Protein AF-A0A1I7LED8-F1 (afdb_monomer_lite)

Organism: NCBI:txid392015

Structure (mmCIF, N/CA/C/O backbone):
data_AF-A0A1I7LED8-F1
#
_entry.id   AF-A0A1I7LED8-F1
#
loop_
_atom_site.group_PDB
_atom_site.id
_atom_site.type_symbol
_atom_site.label_atom_id
_atom_site.label_alt_id
_atom_site.label_comp_id
_atom_site.label_asym_id
_atom_site.label_entity_id
_atom_site.label_seq_id
_atom_site.pdbx_PDB_ins_code
_atom_site.Cartn_x
_atom_site.Cartn_y
_atom_site.Cartn_z
_atom_site.occupancy
_atom_site.B_iso_or_equiv
_atom_site.auth_seq_id
_atom_site.auth_comp_id
_atom_site.auth_asym_id
_atom_site.auth_atom_id
_atom_site.pdbx_PDB_model_num
ATOM 1 N N . MET A 1 1 ? 12.780 -2.771 10.296 1.00 61.88 1 MET A N 1
ATOM 2 C CA . MET A 1 1 ? 12.398 -2.140 9.013 1.00 61.88 1 MET A CA 1
ATOM 3 C C . MET A 1 1 ? 13.305 -2.730 7.951 1.00 61.88 1 MET A C 1
ATOM 5 O O . MET A 1 1 ? 14.494 -2.832 8.225 1.00 61.88 1 MET A O 1
ATOM 9 N N . LYS A 1 2 ? 12.773 -3.206 6.823 1.00 74.75 2 LYS A N 1
ATOM 10 C CA . LYS A 1 2 ? 13.606 -3.729 5.730 1.00 74.75 2 LYS A CA 1
ATOM 11 C C . LYS A 1 2 ? 13.807 -2.609 4.713 1.00 74.75 2 LYS A C 1
ATOM 13 O O . LYS A 1 2 ? 12.824 -2.011 4.282 1.00 74.75 2 LYS A O 1
ATOM 18 N N . GLN A 1 3 ? 15.063 -2.295 4.425 1.00 81.44 3 GLN A N 1
ATOM 19 C CA . GLN A 1 3 ? 15.455 -1.356 3.380 1.00 81.44 3 GLN A CA 1
ATOM 20 C C . GLN A 1 3 ? 15.832 -2.173 2.153 1.00 81.44 3 GLN A C 1
ATOM 22 O O . GLN A 1 3 ? 16.533 -3.175 2.286 1.00 81.44 3 GLN A O 1
ATOM 27 N N . HIS A 1 4 ? 15.338 -1.758 0.995 1.00 85.00 4 HIS A N 1
ATOM 28 C CA . HIS A 1 4 ? 15.664 -2.373 -0.280 1.00 85.00 4 HIS A CA 1
ATOM 29 C C . HIS A 1 4 ? 16.236 -1.309 -1.203 1.00 85.00 4 HIS A C 1
ATOM 31 O O . HIS A 1 4 ? 15.644 -0.239 -1.353 1.00 85.00 4 HIS A O 1
ATOM 37 N N . GLU A 1 5 ? 17.382 -1.592 -1.801 1.00 90.69 5 GLU A N 1
ATOM 38 C CA . GLU A 1 5 ? 17.942 -0.745 -2.843 1.00 90.69 5 GLU A CA 1
ATOM 39 C C . GLU A 1 5 ? 17.236 -1.066 -4.164 1.00 90.69 5 GLU A C 1
ATOM 41 O O . GLU A 1 5 ? 16.980 -2.226 -4.484 1.00 90.69 5 GLU A O 1
ATOM 46 N N . MET A 1 6 ? 16.876 -0.030 -4.915 1.00 92.19 6 MET A N 1
ATOM 47 C CA . MET A 1 6 ? 16.052 -0.131 -6.116 1.00 92.19 6 MET A CA 1
ATOM 48 C C . MET A 1 6 ? 16.664 0.702 -7.243 1.00 92.19 6 MET A C 1
ATOM 50 O O . MET A 1 6 ? 17.045 1.852 -7.015 1.00 92.19 6 MET A O 1
ATOM 54 N N . TYR A 1 7 ? 16.692 0.166 -8.460 1.00 93.00 7 TYR A N 1
ATOM 55 C CA . TYR A 1 7 ? 16.906 0.936 -9.687 1.00 93.00 7 TYR A CA 1
ATOM 56 C C . TYR A 1 7 ? 15.574 1.490 -10.182 1.00 93.00 7 TYR A C 1
ATOM 58 O O . TYR A 1 7 ? 14.582 0.765 -10.225 1.00 93.00 7 TYR A O 1
ATOM 66 N N . ILE A 1 8 ? 15.535 2.770 -10.533 1.00 95.12 8 ILE A N 1
ATOM 67 C CA . ILE A 1 8 ? 14.326 3.474 -10.950 1.00 95.12 8 ILE A CA 1
ATOM 68 C C . ILE A 1 8 ? 14.358 3.679 -12.459 1.00 95.12 8 ILE A C 1
ATOM 70 O O . ILE A 1 8 ? 15.283 4.279 -13.002 1.00 95.12 8 ILE A O 1
ATOM 74 N N . TYR A 1 9 ? 13.296 3.231 -13.120 1.00 95.19 9 TYR A N 1
ATOM 75 C CA . TYR A 1 9 ? 13.110 3.361 -14.556 1.00 95.19 9 TYR A CA 1
ATOM 76 C C . TYR A 1 9 ? 11.889 4.215 -14.867 1.00 95.19 9 TYR A C 1
ATOM 78 O O . TYR A 1 9 ? 10.871 4.154 -14.174 1.00 95.19 9 TYR A O 1
ATOM 86 N N . GLN A 1 10 ? 11.978 4.982 -15.949 1.00 97.56 10 GLN A N 1
ATOM 87 C CA . GLN A 1 10 ? 10.855 5.689 -16.550 1.00 97.56 10 GLN A CA 1
ATOM 88 C C . GLN A 1 10 ? 10.611 5.154 -17.959 1.00 97.56 10 GLN A C 1
ATOM 90 O O . GLN A 1 10 ? 11.511 5.172 -18.796 1.00 97.56 10 GLN A O 1
ATOM 95 N N . CYS A 1 11 ? 9.377 4.747 -18.253 1.00 97.75 11 CYS A N 1
ATOM 96 C CA . CYS A 1 11 ? 8.950 4.531 -19.632 1.00 97.75 11 CYS A CA 1
ATOM 97 C C . CYS A 1 11 ? 8.482 5.859 -20.233 1.00 97.75 11 CYS A C 1
ATOM 99 O O . CYS A 1 11 ? 7.510 6.441 -19.752 1.00 97.75 11 CYS A O 1
ATOM 101 N N . THR A 1 12 ? 9.134 6.344 -21.289 1.00 97.06 12 THR A N 1
ATOM 102 C CA . THR A 1 12 ? 8.755 7.615 -21.933 1.00 97.06 12 THR A CA 1
ATOM 103 C C . THR A 1 12 ? 7.547 7.513 -22.857 1.00 97.06 12 THR A C 1
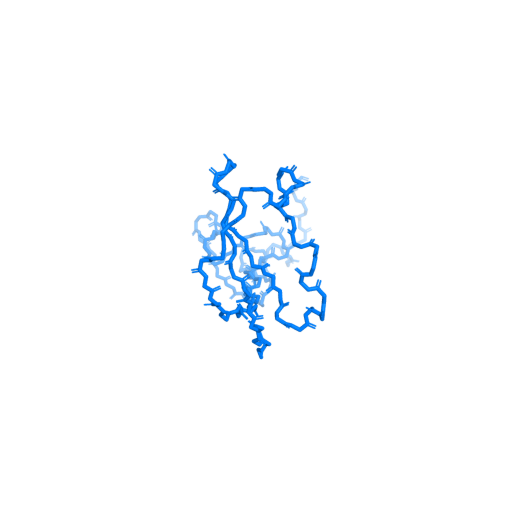ATOM 105 O O . THR A 1 12 ? 7.053 8.542 -23.305 1.00 97.06 12 THR A O 1
ATOM 108 N N . GLU A 1 13 ? 7.067 6.301 -23.131 1.00 97.56 13 GLU A N 1
ATOM 109 C CA . GLU A 1 13 ? 5.867 6.067 -23.936 1.00 97.56 13 GLU A CA 1
ATOM 110 C C . GLU A 1 13 ? 4.592 6.204 -23.090 1.00 97.56 13 GLU A C 1
ATOM 112 O O . GLU A 1 13 ? 3.752 7.053 -23.372 1.00 97.56 13 GLU A O 1
ATOM 117 N N . CYS A 1 14 ? 4.464 5.429 -22.006 1.00 97.31 14 CYS A N 1
ATOM 118 C CA . CYS A 1 14 ? 3.285 5.462 -21.129 1.00 97.31 14 CYS A CA 1
ATOM 119 C C . CYS A 1 14 ? 3.457 6.334 -19.869 1.00 97.31 14 CYS A C 1
ATOM 121 O O . CYS A 1 14 ? 2.560 6.385 -19.029 1.00 97.31 14 CYS A O 1
ATOM 123 N N . ASN A 1 15 ? 4.613 6.989 -19.710 1.00 96.25 15 ASN A N 1
ATOM 124 C CA . ASN A 1 15 ? 4.960 7.879 -18.596 1.00 96.25 15 ASN A CA 1
ATOM 125 C C . ASN A 1 15 ? 4.871 7.244 -17.188 1.00 96.25 15 ASN A C 1
ATOM 127 O O . ASN A 1 15 ? 4.577 7.930 -16.208 1.00 96.25 15 ASN A O 1
ATOM 131 N N . VAL A 1 16 ? 5.123 5.934 -17.069 1.00 97.25 16 VAL A N 1
ATOM 132 C CA . VAL A 1 16 ? 5.184 5.246 -15.766 1.00 97.25 16 VAL A CA 1
ATOM 133 C C . VAL A 1 16 ? 6.605 5.277 -15.206 1.00 97.25 16 VAL A C 1
ATOM 135 O O . VAL A 1 16 ? 7.568 5.063 -15.944 1.00 97.25 16 VAL A O 1
ATOM 138 N N . ILE A 1 17 ? 6.722 5.517 -13.899 1.00 96.69 17 ILE A N 1
ATOM 139 C CA . ILE A 1 17 ? 7.966 5.398 -13.131 1.00 96.69 17 ILE A CA 1
ATOM 140 C C . ILE A 1 17 ? 7.831 4.190 -12.206 1.00 96.69 17 ILE A C 1
ATOM 142 O O . ILE A 1 17 ? 6.827 4.063 -11.504 1.00 96.69 17 ILE A O 1
ATOM 146 N N . PHE A 1 18 ? 8.821 3.303 -12.204 1.00 95.19 18 PHE A N 1
ATOM 147 C CA . PHE A 1 18 ? 8.806 2.087 -11.393 1.00 95.19 18 PHE A CA 1
ATOM 148 C C . PHE A 1 18 ? 10.207 1.725 -10.896 1.00 95.19 18 PHE A C 1
ATOM 150 O O . PHE A 1 18 ? 11.208 2.131 -11.482 1.00 95.19 18 PHE A O 1
ATOM 157 N N . GLY A 1 19 ? 10.261 0.984 -9.788 1.00 93.75 19 GLY A N 1
ATOM 158 C CA . GLY A 1 19 ? 11.500 0.511 -9.178 1.00 93.75 19 GLY A CA 1
ATOM 159 C C . GLY A 1 19 ? 11.686 -0.996 -9.347 1.00 93.75 19 GLY A C 1
ATOM 160 O O . GLY A 1 19 ? 10.717 -1.747 -9.241 1.00 93.75 19 GLY A O 1
ATOM 161 N N . VAL A 1 20 ? 12.924 -1.427 -9.578 1.00 91.62 20 VAL A N 1
ATOM 162 C CA . VAL A 1 20 ? 13.346 -2.833 -9.632 1.00 91.62 20 VAL A CA 1
ATOM 163 C C . VAL A 1 20 ? 14.383 -3.069 -8.540 1.00 91.62 20 VAL A C 1
ATOM 165 O O . VAL A 1 20 ? 15.326 -2.292 -8.413 1.00 91.62 20 VAL A O 1
ATOM 168 N N . ASP A 1 21 ? 14.202 -4.121 -7.743 1.00 90.06 21 ASP A N 1
ATOM 169 C CA . ASP A 1 21 ? 15.096 -4.449 -6.626 1.00 90.06 21 ASP A CA 1
ATOM 170 C C . ASP A 1 21 ? 16.497 -4.824 -7.137 1.00 90.06 21 ASP A C 1
ATOM 172 O O . ASP A 1 21 ? 16.629 -5.659 -8.032 1.00 90.06 21 ASP A O 1
ATOM 176 N N . THR A 1 22 ? 17.543 -4.218 -6.566 1.00 81.31 22 THR A N 1
ATOM 177 C CA . THR A 1 22 ? 18.935 -4.410 -7.013 1.00 81.31 22 THR A CA 1
ATOM 178 C C . THR A 1 22 ? 19.479 -5.809 -6.741 1.00 81.31 22 THR A C 1
ATOM 180 O O . THR A 1 22 ? 20.497 -6.197 -7.314 1.00 81.31 22 THR A O 1
ATOM 183 N N . THR A 1 23 ? 18.823 -6.586 -5.876 1.00 77.88 23 THR A N 1
ATOM 184 C CA . THR A 1 23 ? 19.188 -7.984 -5.615 1.00 77.88 23 THR A CA 1
ATOM 185 C C . THR A 1 23 ? 18.738 -8.928 -6.728 1.00 77.88 23 THR A C 1
ATOM 187 O O . THR A 1 23 ? 19.106 -10.106 -6.717 1.00 77.88 23 THR A O 1
ATOM 190 N N . TYR A 1 24 ? 17.970 -8.437 -7.704 1.00 74.69 24 TYR A N 1
ATOM 191 C CA . TYR A 1 24 ? 17.530 -9.225 -8.843 1.00 74.69 24 TYR A CA 1
ATOM 192 C C . TYR A 1 24 ? 18.681 -9.397 -9.846 1.00 74.69 24 TYR A C 1
ATOM 194 O O . TYR A 1 24 ? 19.067 -8.479 -10.558 1.00 74.69 24 TYR A O 1
ATOM 202 N N . GLN A 1 25 ? 19.266 -10.596 -9.880 1.00 57.91 25 GLN A N 1
ATOM 203 C CA . GLN A 1 25 ? 20.573 -10.852 -10.506 1.00 57.91 25 GLN A CA 1
ATOM 204 C C . GLN A 1 25 ? 20.596 -10.762 -12.042 1.00 57.91 25 GLN A C 1
ATOM 206 O O . GLN A 1 25 ? 21.677 -10.681 -12.616 1.00 57.91 25 GLN A O 1
ATOM 211 N N . ASP A 1 26 ? 19.438 -10.693 -12.699 1.00 63.75 26 ASP A N 1
ATOM 212 C CA . ASP A 1 26 ? 19.333 -10.579 -14.153 1.00 63.75 26 ASP A CA 1
ATOM 213 C C . ASP A 1 26 ? 18.447 -9.386 -14.544 1.00 63.75 26 ASP A C 1
ATOM 215 O O . ASP A 1 26 ? 17.280 -9.531 -14.906 1.00 63.75 26 ASP A O 1
ATOM 219 N N . HIS A 1 27 ? 19.017 -8.177 -14.536 1.00 61.62 27 HIS A N 1
ATOM 220 C CA . HIS A 1 27 ? 18.402 -6.965 -15.116 1.00 61.62 27 HIS A CA 1
ATOM 221 C C . HIS A 1 27 ? 18.287 -7.005 -16.652 1.00 61.62 27 HIS A C 1
ATOM 223 O O . HIS A 1 27 ? 17.975 -6.003 -17.289 1.00 61.62 27 HIS A O 1
ATOM 229 N N . ASN A 1 28 ? 18.525 -8.163 -17.266 1.00 66.69 28 ASN A N 1
ATOM 230 C CA . ASN A 1 28 ? 18.567 -8.348 -18.712 1.00 66.69 28 ASN A CA 1
ATOM 231 C C . ASN A 1 28 ? 17.172 -8.397 -19.373 1.00 66.69 28 ASN A C 1
ATOM 233 O O . ASN A 1 28 ? 17.071 -8.542 -20.586 1.00 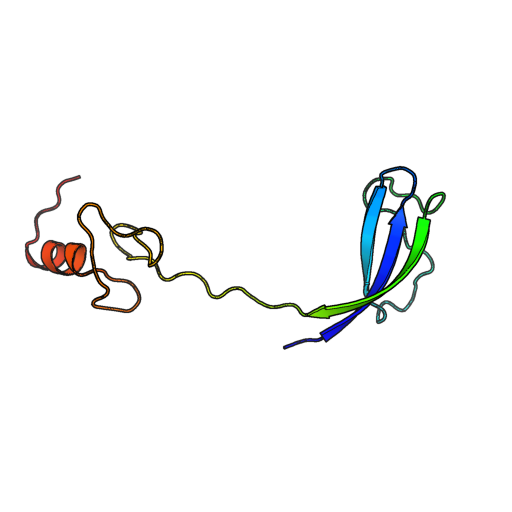66.69 28 ASN A O 1
ATOM 237 N N . HIS A 1 29 ? 16.095 -8.299 -18.584 1.00 76.06 29 HIS A N 1
ATOM 238 C CA . HIS A 1 29 ? 14.705 -8.384 -19.052 1.00 76.06 29 HIS A CA 1
ATOM 239 C C . HIS A 1 29 ? 13.778 -7.364 -18.370 1.00 76.06 29 HIS A C 1
ATOM 241 O O . HIS A 1 29 ? 12.603 -7.647 -18.128 1.00 76.06 29 HIS A O 1
ATOM 247 N N . ILE A 1 30 ? 14.293 -6.184 -18.012 1.00 89.44 30 ILE A N 1
ATOM 248 C CA . ILE A 1 30 ? 13.452 -5.132 -17.432 1.00 89.44 30 ILE A CA 1
ATOM 249 C C . ILE A 1 30 ? 12.547 -4.579 -18.529 1.00 89.44 30 ILE A C 1
ATOM 251 O O . ILE A 1 30 ? 13.016 -3.971 -19.482 1.00 89.44 30 ILE A O 1
ATOM 255 N N . VAL A 1 31 ? 11.242 -4.772 -18.364 1.00 93.56 31 VAL A N 1
ATOM 256 C CA . VAL A 1 31 ? 10.213 -4.250 -19.264 1.00 93.56 31 VAL A CA 1
ATOM 257 C C . VAL A 1 31 ? 9.300 -3.296 -18.512 1.00 93.56 31 VAL A C 1
ATOM 259 O O . VAL A 1 31 ? 9.054 -3.449 -17.315 1.00 93.56 31 VAL A O 1
ATOM 262 N N . CYS A 1 32 ? 8.765 -2.309 -19.224 1.00 95.44 32 CYS A N 1
ATOM 263 C CA . CYS A 1 32 ? 7.710 -1.458 -18.702 1.00 95.44 32 CYS A CA 1
ATOM 264 C C . CYS A 1 32 ? 6.502 -2.327 -18.303 1.00 95.44 32 CYS A C 1
ATOM 266 O O . CYS A 1 32 ? 6.005 -3.068 -19.151 1.00 95.44 32 CYS A O 1
ATOM 268 N N . PRO A 1 33 ? 5.961 -2.220 -17.075 1.00 95.56 33 PRO A N 1
ATOM 269 C CA . PRO A 1 33 ? 4.815 -3.030 -16.647 1.00 95.56 33 PRO A CA 1
ATOM 270 C C . PRO A 1 33 ? 3.512 -2.692 -17.390 1.00 95.56 33 PRO A C 1
ATOM 272 O O . PRO A 1 33 ? 2.547 -3.445 -17.305 1.00 95.56 33 PRO A O 1
ATOM 275 N N . VAL A 1 34 ? 3.474 -1.561 -18.101 1.00 96.88 34 VAL A N 1
ATOM 276 C CA . VAL A 1 34 ? 2.319 -1.119 -18.894 1.00 96.88 34 VAL A CA 1
ATOM 277 C C . VAL A 1 34 ? 2.476 -1.526 -20.357 1.00 96.88 34 VAL A C 1
ATOM 279 O O . VAL A 1 34 ? 1.597 -2.186 -20.899 1.00 96.88 34 VAL A O 1
ATOM 282 N N . CYS A 1 35 ? 3.593 -1.157 -20.993 1.00 96.69 35 CYS A N 1
ATOM 283 C CA . CYS A 1 35 ? 3.822 -1.453 -22.412 1.00 96.69 35 CYS A CA 1
ATOM 284 C C . CYS A 1 35 ? 4.291 -2.892 -22.663 1.00 96.69 35 CYS A C 1
ATOM 286 O O . CYS A 1 35 ? 4.193 -3.370 -23.786 1.00 96.69 35 CYS A O 1
ATOM 288 N N . ILE A 1 36 ? 4.821 -3.575 -21.640 1.00 94.94 36 ILE A N 1
ATOM 289 C CA . ILE A 1 36 ? 5.465 -4.894 -21.761 1.00 94.94 36 ILE A CA 1
ATOM 290 C C . ILE A 1 36 ? 6.612 -4.850 -22.794 1.00 94.94 36 ILE A C 1
ATOM 292 O O . ILE A 1 36 ? 6.798 -5.748 -23.607 1.00 94.94 36 ILE A O 1
ATOM 296 N N . SER A 1 37 ? 7.369 -3.753 -22.779 1.00 93.81 37 SER A N 1
ATOM 297 C CA . SER A 1 37 ? 8.475 -3.466 -23.699 1.00 93.81 37 SER A CA 1
ATOM 298 C C . SER A 1 37 ? 9.558 -2.659 -22.980 1.00 93.81 37 SER A C 1
ATOM 300 O O . SER A 1 37 ? 9.266 -1.950 -22.008 1.00 93.81 37 SER A O 1
ATOM 302 N N . ASP A 1 38 ? 10.799 -2.776 -23.443 1.00 94.06 38 ASP A N 1
ATOM 303 C CA . ASP A 1 38 ? 11.968 -2.028 -22.981 1.00 94.06 38 ASP A CA 1
ATOM 304 C C . ASP A 1 38 ? 12.364 -0.862 -23.911 1.00 94.06 38 ASP A C 1
ATOM 306 O O . ASP A 1 38 ? 13.156 -0.009 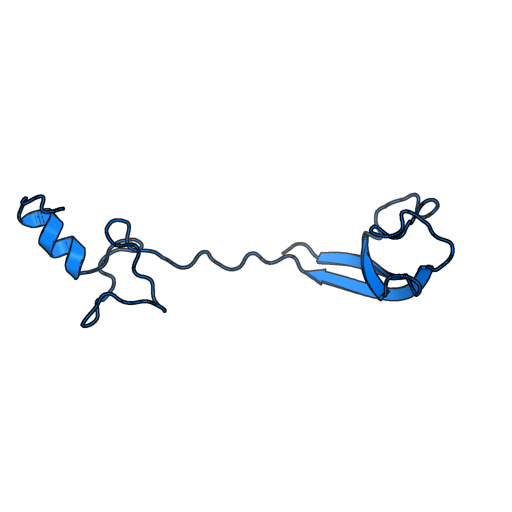-23.513 1.00 94.06 38 ASP A O 1
ATOM 310 N N . GLU A 1 39 ? 11.761 -0.751 -25.102 1.00 95.38 39 GLU A N 1
ATOM 311 C CA . GLU A 1 39 ? 12.163 0.194 -26.162 1.00 95.38 39 GLU A CA 1
ATOM 312 C C . GLU A 1 39 ? 12.181 1.664 -25.717 1.00 95.38 39 GLU A C 1
ATOM 314 O O . GLU A 1 39 ? 13.002 2.460 -26.173 1.00 95.38 39 GLU A O 1
ATOM 319 N N . SER A 1 40 ? 11.269 2.029 -24.816 1.00 96.00 40 SER A N 1
ATOM 320 C CA . SER A 1 40 ? 11.107 3.397 -24.311 1.00 96.00 40 SER A CA 1
ATOM 321 C C . SER A 1 40 ? 11.548 3.559 -22.854 1.00 96.00 40 SER A C 1
ATOM 323 O O . SER A 1 40 ? 11.140 4.521 -22.197 1.00 96.00 40 SER A O 1
ATOM 325 N N . LEU A 1 41 ? 12.330 2.623 -22.307 1.00 94.75 41 LEU A N 1
ATOM 326 C CA . LEU A 1 41 ? 12.811 2.704 -20.929 1.00 94.75 41 LEU A CA 1
ATOM 327 C C . LEU A 1 41 ? 14.065 3.570 -20.799 1.00 94.75 41 LEU A C 1
ATOM 329 O O . LEU A 1 41 ? 15.017 3.469 -21.570 1.00 94.75 41 LEU A O 1
ATOM 333 N N . LYS A 1 42 ? 14.077 4.402 -19.758 1.00 95.94 42 LYS A N 1
ATOM 334 C CA . LYS A 1 42 ? 15.236 5.179 -19.317 1.00 95.94 42 LYS A CA 1
ATOM 335 C C . LYS A 1 42 ? 15.537 4.860 -17.863 1.00 95.94 42 LYS A C 1
ATOM 337 O O . LYS A 1 42 ? 14.629 4.905 -17.036 1.00 95.94 42 LYS A O 1
ATOM 342 N N . ASP A 1 43 ? 16.800 4.581 -17.560 1.00 94.19 43 ASP A N 1
ATOM 343 C CA . ASP A 1 43 ? 17.312 4.620 -16.188 1.00 94.19 43 ASP A CA 1
ATOM 344 C C . ASP A 1 43 ? 17.294 6.078 -15.709 1.00 94.19 43 ASP A C 1
ATOM 346 O O . ASP 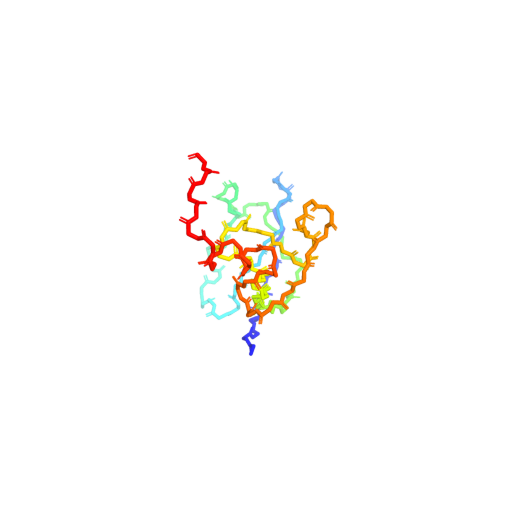A 1 43 ? 17.841 6.967 -16.371 1.00 94.19 43 ASP A O 1
ATOM 350 N N . VAL A 1 44 ? 16.606 6.327 -14.598 1.00 95.19 44 VAL A N 1
ATOM 351 C CA . VAL A 1 44 ? 16.469 7.659 -14.000 1.00 95.19 44 VAL A CA 1
ATOM 352 C C . VAL A 1 44 ? 17.059 7.739 -12.587 1.00 95.19 44 VAL A C 1
ATOM 354 O O . VAL A 1 44 ? 16.994 8.806 -11.976 1.00 95.19 44 VAL A O 1
ATOM 357 N N . GLY A 1 45 ? 17.673 6.662 -12.077 1.00 92.44 45 GLY A N 1
ATOM 358 C CA . GLY A 1 45 ? 18.479 6.691 -10.855 1.00 92.44 45 GLY A CA 1
ATOM 359 C C . GLY A 1 45 ? 18.264 5.522 -9.894 1.00 92.44 45 GLY A C 1
ATOM 360 O O . GLY A 1 45 ? 17.645 4.515 -10.217 1.00 92.44 45 GLY A O 1
ATOM 361 N N . CYS A 1 46 ? 18.768 5.681 -8.669 1.00 91.62 46 CYS A N 1
ATOM 362 C CA . CYS A 1 46 ? 18.646 4.696 -7.592 1.00 91.62 46 CYS A CA 1
ATOM 363 C C . CYS A 1 46 ? 17.813 5.258 -6.435 1.00 91.62 46 CYS A C 1
ATOM 365 O O . CYS A 1 46 ? 17.909 6.443 -6.110 1.00 91.62 46 CYS A O 1
ATOM 367 N N . ALA A 1 47 ? 17.042 4.403 -5.768 1.00 91.50 47 ALA A N 1
ATOM 368 C CA . ALA A 1 47 ? 16.283 4.758 -4.575 1.00 91.50 47 ALA A CA 1
ATOM 369 C C . ALA A 1 47 ? 16.395 3.685 -3.490 1.00 91.50 47 ALA A C 1
ATOM 371 O O . ALA A 1 47 ? 16.693 2.524 -3.761 1.00 91.50 47 ALA A O 1
ATOM 372 N N . VAL A 1 48 ? 16.094 4.075 -2.253 1.00 92.06 48 VAL A N 1
ATOM 373 C CA . VAL A 1 48 ? 15.899 3.139 -1.143 1.00 92.06 48 VAL A CA 1
ATOM 374 C C . VAL A 1 48 ? 14.409 3.056 -0.849 1.00 92.06 48 VAL A C 1
ATOM 376 O O . VAL A 1 48 ? 13.799 4.031 -0.409 1.00 92.06 48 VAL A O 1
ATOM 379 N N . ALA A 1 49 ? 13.820 1.885 -1.072 1.00 89.50 49 ALA A N 1
ATOM 380 C CA . ALA A 1 49 ? 12.454 1.609 -0.669 1.00 89.50 49 ALA A CA 1
ATOM 381 C C . ALA A 1 49 ? 12.425 1.223 0.814 1.00 89.50 49 ALA A C 1
ATOM 383 O O . ALA A 1 49 ? 13.031 0.235 1.242 1.00 89.50 49 ALA A O 1
ATOM 384 N N . VAL A 1 50 ? 11.689 2.007 1.602 1.00 87.25 50 VAL A N 1
ATOM 385 C CA . VAL A 1 50 ? 11.384 1.695 2.998 1.00 87.25 50 VAL A CA 1
ATOM 386 C C . VAL A 1 50 ? 9.939 1.229 3.065 1.00 87.25 50 VAL A C 1
ATOM 388 O O . VAL A 1 50 ? 9.014 2.027 2.951 1.00 87.25 50 VAL A O 1
ATOM 391 N N . VAL A 1 51 ? 9.740 -0.073 3.258 1.00 85.25 51 VAL A N 1
ATOM 392 C CA . VAL A 1 51 ? 8.393 -0.632 3.409 1.00 85.25 51 VAL A CA 1
ATOM 393 C C . VAL A 1 51 ? 7.963 -0.494 4.865 1.00 85.25 51 VAL A C 1
ATOM 395 O O . VAL A 1 51 ? 8.457 -1.202 5.750 1.00 85.25 51 VAL A O 1
ATOM 398 N N . THR A 1 52 ? 7.037 0.427 5.116 1.00 84.81 52 THR A N 1
ATOM 399 C CA . THR A 1 52 ? 6.332 0.564 6.392 1.00 84.81 52 THR A CA 1
ATOM 400 C C . THR A 1 52 ? 4.900 0.058 6.244 1.00 84.81 52 THR A C 1
ATOM 402 O O . THR A 1 52 ? 4.324 0.061 5.158 1.00 84.81 52 THR A O 1
ATOM 405 N N . ARG A 1 53 ? 4.324 -0.436 7.340 1.00 83.50 53 ARG A N 1
ATOM 406 C CA . ARG A 1 53 ? 2.879 -0.645 7.435 1.00 83.50 53 ARG A CA 1
ATOM 407 C C . ARG A 1 53 ? 2.336 0.537 8.212 1.00 83.50 53 ARG A C 1
ATOM 409 O O . ARG A 1 53 ? 2.836 0.799 9.306 1.00 83.50 53 ARG A O 1
ATOM 416 N N . GLU A 1 54 ? 1.351 1.234 7.663 1.00 81.00 54 GLU A N 1
ATOM 417 C CA . GLU A 1 54 ? 0.562 2.140 8.489 1.00 81.00 54 GLU A CA 1
ATOM 418 C C . GLU A 1 54 ? -0.124 1.297 9.574 1.00 81.00 54 GLU A C 1
ATOM 420 O O . GLU A 1 54 ? -0.623 0.203 9.270 1.00 81.00 54 GLU A O 1
ATOM 425 N N . PRO A 1 55 ? -0.079 1.716 10.851 1.00 79.00 55 PRO A N 1
ATOM 426 C CA . PRO A 1 55 ? -0.815 1.012 11.884 1.00 79.00 55 PRO A CA 1
ATOM 427 C C . PRO A 1 55 ? -2.293 1.039 11.500 1.00 79.00 55 PRO A C 1
ATOM 429 O O . PRO A 1 55 ? -2.828 2.091 11.151 1.00 79.00 55 PRO A O 1
ATOM 432 N N . ALA A 1 56 ? -2.946 -0.123 11.532 1.00 80.94 56 ALA A N 1
ATOM 433 C CA . ALA A 1 56 ? -4.384 -0.173 11.326 1.00 80.94 56 ALA A CA 1
ATOM 434 C C . ALA A 1 56 ? -5.049 0.718 12.383 1.00 80.94 56 ALA A C 1
ATOM 436 O O . ALA A 1 56 ? -4.806 0.537 13.577 1.00 80.94 56 ALA A O 1
ATOM 437 N N . GLU A 1 57 ? -5.843 1.695 11.942 1.00 87.75 57 GLU A N 1
ATOM 438 C CA . GLU A 1 57 ? -6.601 2.555 12.849 1.00 87.75 57 GLU A CA 1
ATOM 439 C C . GLU A 1 57 ? -7.528 1.679 13.702 1.00 87.75 57 GLU A C 1
ATOM 441 O O . GLU A 1 57 ? -8.236 0.817 13.167 1.00 87.75 57 GLU A O 1
ATOM 446 N N . SER A 1 58 ? -7.515 1.884 15.021 1.00 89.88 58 SER A N 1
ATOM 447 C CA . SER A 1 58 ? -8.435 1.196 15.924 1.00 89.88 58 SER A CA 1
ATOM 448 C C . SER A 1 58 ? -9.880 1.504 15.542 1.00 89.88 58 SER A C 1
ATOM 450 O O . SER A 1 58 ? -10.235 2.648 15.249 1.00 89.88 58 SER A O 1
ATOM 452 N N . LYS A 1 59 ? -10.725 0.471 15.560 1.00 96.69 59 LYS A N 1
ATOM 453 C CA . LYS A 1 59 ? -12.155 0.576 15.255 1.00 96.69 59 LYS A CA 1
ATOM 454 C C . LYS A 1 59 ? -12.961 -0.060 16.372 1.00 96.69 59 LYS A C 1
ATOM 456 O O . LYS A 1 59 ? -12.603 -1.131 16.854 1.00 96.69 59 LYS A O 1
ATOM 461 N N . CYS A 1 60 ? -14.065 0.574 16.761 1.00 97.00 60 CYS A N 1
ATOM 462 C CA . CYS A 1 60 ? -14.994 -0.033 17.704 1.00 97.00 60 CYS A CA 1
ATOM 463 C C . CYS A 1 60 ? -15.591 -1.295 17.072 1.00 97.00 60 CYS A C 1
ATOM 465 O O . CYS A 1 60 ? -16.198 -1.221 16.004 1.00 97.00 60 CYS A O 1
ATOM 467 N N . ARG A 1 61 ? -15.466 -2.443 17.741 1.00 96.69 61 ARG A N 1
ATOM 468 C CA . ARG A 1 61 ? -15.944 -3.753 17.277 1.00 96.69 61 ARG A CA 1
ATOM 469 C C . ARG A 1 61 ? -17.460 -3.828 17.067 1.00 96.69 61 ARG A C 1
ATOM 471 O O . ARG A 1 61 ? -17.926 -4.753 16.415 1.00 96.69 61 ARG A O 1
ATOM 478 N N . VAL A 1 62 ? -18.216 -2.871 17.616 1.00 96.38 62 VAL A N 1
ATOM 479 C CA . VAL A 1 62 ? -19.684 -2.811 17.526 1.00 96.38 62 VAL A CA 1
ATOM 480 C C . VAL A 1 62 ? -20.148 -1.828 16.448 1.00 96.38 62 VAL A C 1
ATOM 482 O O . VAL A 1 62 ? -20.878 -2.216 15.544 1.00 96.38 62 VAL A O 1
ATOM 485 N N . CYS A 1 63 ? -19.737 -0.556 16.518 1.00 95.69 63 CYS A N 1
ATOM 486 C CA . CYS A 1 63 ? -20.236 0.491 15.613 1.00 95.69 63 CYS A CA 1
ATOM 487 C C . CYS A 1 63 ? -19.245 0.926 14.523 1.00 95.69 63 CYS A C 1
ATOM 489 O O . CYS A 1 63 ? -19.611 1.701 13.644 1.00 95.69 63 CYS A O 1
ATOM 491 N N . GLY A 1 64 ? -17.990 0.477 14.582 1.00 95.62 64 GLY A N 1
ATOM 492 C CA . GLY A 1 64 ? -16.962 0.820 13.601 1.00 95.62 64 GLY A CA 1
ATOM 493 C C . GLY A 1 64 ? -16.395 2.239 13.700 1.00 95.62 64 GLY A C 1
ATOM 494 O O . GLY A 1 64 ? -15.587 2.595 12.845 1.00 95.62 64 GLY A O 1
ATOM 495 N N . CYS A 1 65 ? -16.772 3.038 14.711 1.00 96.69 65 CYS A N 1
ATOM 496 C CA . CYS A 1 65 ? -16.182 4.366 14.904 1.00 96.69 65 CYS A CA 1
ATOM 497 C C . CYS A 1 65 ? -14.666 4.273 15.093 1.00 96.69 65 CYS A C 1
ATOM 499 O O . CYS A 1 65 ? -14.161 3.281 15.629 1.00 96.69 65 CYS A O 1
ATOM 501 N N . THR A 1 66 ? -13.962 5.318 14.679 1.00 96.00 66 THR A N 1
ATOM 502 C CA . THR A 1 66 ? -12.504 5.418 14.757 1.00 96.00 66 THR A CA 1
ATOM 503 C C . THR A 1 66 ? -12.089 6.697 15.484 1.00 96.00 66 THR A C 1
ATOM 505 O O .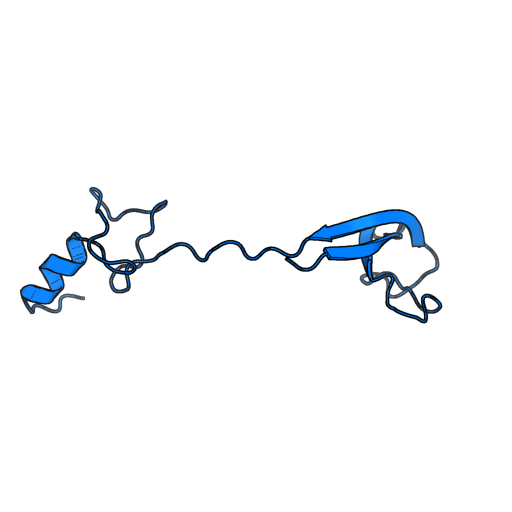 THR A 1 66 ? -12.946 7.501 15.853 1.00 96.00 66 THR A O 1
ATOM 508 N N . GLU A 1 67 ? -10.786 6.896 15.699 1.00 92.69 67 GLU A N 1
ATOM 509 C CA . GLU A 1 67 ? -10.249 8.161 16.230 1.00 92.69 67 GLU A CA 1
ATOM 510 C C . GLU A 1 67 ? -10.645 9.352 15.343 1.00 92.69 67 GLU A C 1
ATOM 512 O O . GLU A 1 67 ? -11.071 10.394 15.837 1.00 92.69 67 GLU A O 1
ATOM 517 N N . SER A 1 68 ? -10.553 9.187 14.019 1.00 93.75 68 SER A N 1
ATOM 518 C CA . SER A 1 68 ? -10.903 10.233 13.049 1.00 93.75 68 SER A CA 1
ATOM 519 C C . SER A 1 68 ? -12.407 10.350 12.767 1.00 93.75 68 SER A C 1
ATOM 521 O O . SER A 1 68 ? -12.870 11.406 12.338 1.00 93.75 68 SER A O 1
ATOM 523 N N . HIS A 1 69 ? -13.174 9.286 13.018 1.00 95.50 69 HIS A N 1
ATOM 524 C CA . HIS A 1 69 ? -14.610 9.206 12.750 1.00 95.50 69 HIS A CA 1
ATOM 525 C C . HIS A 1 69 ? -15.360 8.713 13.992 1.00 95.50 69 HIS A C 1
ATOM 527 O O . HIS A 1 69 ? -15.778 7.553 14.079 1.00 95.50 69 HIS A O 1
ATOM 533 N N . ALA A 1 70 ? -15.520 9.609 14.967 1.00 96.00 70 ALA A N 1
ATOM 534 C CA . ALA A 1 70 ? -16.267 9.337 16.190 1.00 96.00 70 ALA A CA 1
ATOM 535 C C . ALA A 1 70 ? -17.762 9.073 15.913 1.00 96.00 70 ALA A C 1
ATOM 537 O O . ALA A 1 70 ? -18.308 9.456 14.877 1.00 96.00 70 ALA A O 1
ATOM 538 N N . CYS A 1 71 ? -18.448 8.443 16.871 1.00 96.31 71 CYS A N 1
ATOM 539 C CA . CYS A 1 71 ? -19.907 8.325 16.836 1.00 96.31 71 CYS A CA 1
ATOM 540 C C . CYS A 1 71 ? -20.578 9.708 16.780 1.00 96.31 71 CYS A C 1
ATOM 542 O O . CYS A 1 71 ? -20.024 10.699 17.257 1.00 96.31 71 CYS A O 1
ATOM 544 N N . GLU A 1 72 ? -21.820 9.762 16.295 1.00 94.56 72 GLU A N 1
ATOM 545 C CA . GLU A 1 72 ? -22.643 10.973 16.375 1.00 94.56 72 GLU A CA 1
ATOM 546 C C . GLU A 1 72 ? -22.735 11.479 17.828 1.00 94.56 72 GLU A C 1
ATOM 548 O O . GLU A 1 72 ? -22.932 10.692 18.758 1.00 94.56 72 GLU A O 1
ATOM 553 N N . GLY A 1 73 ? -22.537 12.783 18.040 1.00 93.56 73 GLY A N 1
ATOM 554 C CA . GLY A 1 73 ? -22.457 13.379 19.382 1.00 93.56 73 GLY A CA 1
ATOM 555 C C . GLY A 1 73 ? -21.153 13.097 20.144 1.00 93.56 73 GLY A C 1
ATOM 556 O O . GLY A 1 73 ? -20.986 13.582 21.260 1.00 93.56 73 GLY A O 1
ATOM 557 N N . GLY A 1 74 ? -20.216 12.363 19.540 1.00 95.06 74 GLY A N 1
ATOM 558 C CA . GLY A 1 74 ? -18.927 12.005 20.120 1.00 95.06 74 GLY A CA 1
ATOM 559 C C . GLY A 1 74 ? -18.955 10.703 20.927 1.00 95.06 74 GLY A C 1
ATOM 560 O O . GLY A 1 74 ? -19.976 10.266 21.459 1.00 95.06 74 GLY A O 1
ATOM 561 N N . CYS A 1 75 ? -17.793 10.062 21.020 1.00 96.50 75 CYS A N 1
ATOM 562 C CA . CYS A 1 75 ? -17.529 8.915 21.887 1.00 96.50 75 CYS A CA 1
ATOM 563 C C . CYS A 1 75 ? -16.056 8.920 22.310 1.00 96.50 75 CYS A C 1
ATOM 565 O O . CYS A 1 75 ? -15.249 9.641 21.730 1.00 96.50 75 CYS A O 1
ATOM 567 N N . TYR A 1 76 ? -15.701 8.094 23.290 1.00 95.69 76 TYR A N 1
ATOM 568 C CA . TYR A 1 76 ? -14.308 7.861 23.677 1.00 95.69 76 TYR A CA 1
ATOM 569 C C . TYR A 1 76 ? -14.039 6.365 23.850 1.00 95.69 76 TYR A C 1
ATOM 571 O O . TYR A 1 76 ? -14.970 5.586 24.073 1.00 95.69 76 TYR A O 1
ATOM 579 N N . TRP A 1 77 ? -12.777 5.958 23.742 1.00 96.50 77 TRP A N 1
ATOM 580 C CA . TRP A 1 77 ? -12.359 4.568 23.918 1.00 96.50 77 TRP A CA 1
ATOM 581 C C . TRP A 1 77 ? -12.396 4.150 25.386 1.00 96.50 77 TRP A C 1
ATOM 583 O O . TRP A 1 77 ? -11.874 4.849 26.253 1.00 96.50 77 TRP A O 1
ATOM 593 N N . VAL A 1 78 ? -13.000 2.996 25.657 1.00 96.12 78 VAL A N 1
ATOM 594 C CA . VAL A 1 78 ? -12.938 2.328 26.970 1.00 96.12 78 VAL A CA 1
ATOM 595 C C . VAL A 1 78 ? -12.074 1.071 26.926 1.00 96.12 78 VAL A C 1
ATOM 597 O O . VAL A 1 78 ? -11.493 0.695 27.937 1.00 96.12 78 VAL A O 1
ATOM 600 N N . GLU A 1 79 ? -11.954 0.461 25.745 1.00 94.94 79 GLU A N 1
ATOM 601 C CA . GLU A 1 79 ? -11.047 -0.642 25.425 1.00 94.94 79 GLU A CA 1
ATOM 602 C C . GLU A 1 79 ? -10.416 -0.372 24.045 1.00 94.94 79 GLU A C 1
ATOM 604 O O . GLU A 1 79 ? -10.958 0.444 23.290 1.00 94.94 79 GLU A O 1
ATOM 609 N N . PRO A 1 80 ? -9.308 -1.048 23.677 1.00 93.25 80 PRO A N 1
ATOM 610 C CA . PRO A 1 80 ? -8.625 -0.828 22.396 1.00 93.25 80 PRO A CA 1
ATOM 611 C C . PRO A 1 80 ? -9.506 -0.968 21.143 1.00 93.25 80 PRO A C 1
ATOM 613 O O . PRO A 1 80 ? -9.164 -0.425 20.095 1.00 93.25 80 PRO A O 1
ATOM 616 N N . ASP A 1 81 ? -10.624 -1.686 21.248 1.00 94.94 81 ASP A N 1
ATOM 617 C CA . ASP A 1 81 ? -11.596 -1.935 20.186 1.00 94.94 81 ASP A CA 1
ATOM 618 C C . ASP A 1 81 ? -13.049 -1.684 20.646 1.00 94.94 81 ASP A C 1
ATOM 620 O O . ASP A 1 81 ? -13.984 -2.215 20.050 1.00 94.94 81 ASP A O 1
ATOM 624 N N . LEU A 1 82 ? -13.285 -0.871 21.688 1.00 96.25 82 LEU A N 1
ATOM 625 C CA . LEU A 1 82 ? -14.641 -0.547 22.162 1.00 96.25 82 LEU A CA 1
ATOM 626 C C . LEU A 1 82 ? -14.782 0.909 22.599 1.00 96.25 82 LEU A C 1
ATOM 628 O O . LEU A 1 82 ? -14.038 1.398 23.452 1.00 96.25 82 LEU A O 1
ATOM 632 N N . CYS A 1 83 ? -15.806 1.583 22.077 1.00 97.12 83 CYS A N 1
ATOM 633 C CA . CYS A 1 83 ? -16.179 2.918 22.526 1.00 97.12 83 CYS A CA 1
ATOM 634 C C . CYS A 1 83 ? -17.186 2.882 23.686 1.00 97.12 83 CYS A C 1
ATOM 636 O O . CYS A 1 83 ? -17.951 1.930 23.864 1.00 97.12 83 CYS A O 1
ATOM 638 N N . ASN A 1 84 ? -17.228 3.964 24.460 1.00 95.75 84 ASN A N 1
ATOM 639 C CA . ASN A 1 84 ? -18.101 4.108 25.621 1.00 95.75 84 ASN A CA 1
ATOM 640 C C . ASN A 1 84 ? -19.596 3.962 25.286 1.00 95.75 84 ASN A C 1
ATOM 642 O O . ASN A 1 84 ? -20.332 3.381 26.078 1.00 95.75 84 ASN A O 1
ATOM 646 N N . ARG A 1 85 ? -20.049 4.444 24.118 1.00 94.81 85 ARG A N 1
ATOM 647 C CA . ARG A 1 85 ? -21.451 4.321 23.682 1.00 94.81 85 ARG A CA 1
ATOM 648 C C . ARG A 1 85 ? -21.873 2.859 23.563 1.00 94.81 85 ARG A C 1
ATOM 650 O O . ARG A 1 85 ? -22.931 2.486 24.059 1.00 94.81 85 ARG A O 1
ATOM 657 N N . CYS A 1 86 ? -21.036 2.031 22.947 1.00 95.31 86 CYS A N 1
ATOM 658 C CA . CYS A 1 86 ? -21.315 0.606 22.790 1.00 95.31 86 CYS A CA 1
ATOM 659 C C . CYS A 1 86 ? -21.130 -0.156 24.107 1.00 95.31 86 CYS A C 1
ATOM 661 O O . CYS A 1 86 ? -21.920 -1.038 24.412 1.00 95.31 86 CYS A O 1
ATOM 663 N N . ALA A 1 87 ? -20.169 0.235 24.946 1.00 94.00 87 ALA A N 1
ATOM 664 C CA . ALA A 1 87 ? -19.953 -0.388 26.255 1.00 94.00 87 ALA A CA 1
ATOM 665 C C . ALA A 1 87 ? -21.126 -0.236 27.243 1.00 94.00 87 ALA A C 1
ATOM 667 O O . ALA A 1 87 ? -21.209 -0.972 28.231 1.00 94.00 87 ALA A O 1
ATOM 668 N N . VAL A 1 88 ? -21.996 0.757 27.038 1.00 87.25 88 VAL A N 1
ATOM 669 C CA . VAL A 1 88 ? -23.255 0.893 27.786 1.00 87.25 88 VAL A CA 1
ATOM 670 C C . VAL A 1 88 ? -24.326 -0.011 27.172 1.00 87.25 88 VAL A C 1
ATOM 672 O O . VAL A 1 88 ? -24.931 -0.790 27.897 1.00 87.25 88 VAL A O 1
ATOM 675 N N . ALA A 1 89 ? -24.478 0.002 25.843 1.00 74.44 89 ALA A N 1
ATOM 676 C CA . ALA A 1 89 ? -25.463 -0.823 25.137 1.00 74.44 89 ALA A CA 1
ATOM 677 C C . ALA A 1 89 ? -25.294 -2.338 25.386 1.00 74.44 89 ALA A C 1
ATOM 679 O O . ALA A 1 89 ? -26.284 -3.041 25.563 1.00 74.44 89 ALA A O 1
ATOM 680 N N . GLU A 1 90 ? -24.056 -2.835 25.480 1.00 63.44 90 GLU A N 1
ATOM 681 C CA . GLU A 1 90 ? -23.771 -4.253 25.768 1.00 63.44 90 GLU A CA 1
ATOM 682 C C . GLU A 1 90 ? -24.247 -4.710 27.162 1.00 63.44 90 GLU A C 1
ATOM 684 O O . GLU A 1 90 ? -24.438 -5.903 27.388 1.00 63.44 90 GLU A O 1
ATOM 689 N N . ARG A 1 91 ? -24.438 -3.788 28.117 1.00 60.09 91 ARG A N 1
ATOM 690 C CA . ARG A 1 91 ? -24.887 -4.121 29.481 1.00 60.09 91 ARG A CA 1
ATOM 691 C C . ARG A 1 91 ? -26.402 -4.203 29.620 1.00 60.09 91 ARG A C 1
ATOM 693 O O . ARG A 1 91 ? -26.874 -4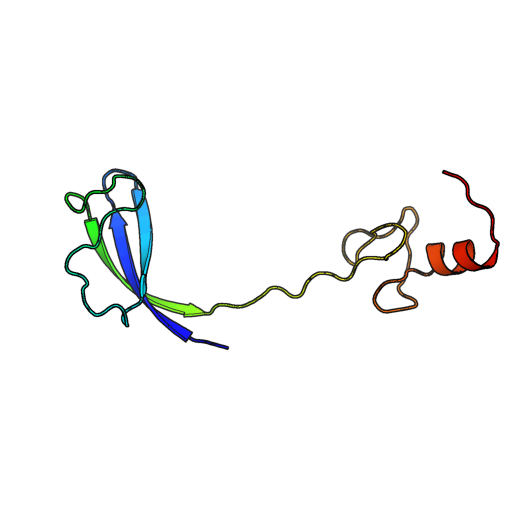.892 30.521 1.00 60.09 91 ARG A O 1
ATOM 700 N N . ASP A 1 92 ? -27.133 -3.558 28.718 1.00 58.66 92 ASP A N 1
ATOM 701 C CA . ASP A 1 92 ? -28.584 -3.396 28.828 1.00 58.66 92 ASP A CA 1
ATOM 702 C C . ASP A 1 92 ? -29.382 -4.329 27.904 1.00 58.66 92 ASP A C 1
ATOM 704 O O . ASP A 1 92 ? -30.606 -4.276 27.892 1.00 58.66 92 ASP A O 1
ATOM 708 N N . GLY A 1 93 ? -28.720 -5.241 27.182 1.00 57.97 93 GLY A N 1
ATOM 709 C CA . GLY A 1 93 ? -29.361 -6.435 26.626 1.00 57.97 93 GLY A CA 1
ATOM 710 C C . GLY A 1 93 ? -30.529 -6.213 25.658 1.00 57.97 93 GLY A C 1
ATOM 711 O O . GLY A 1 93 ? -31.301 -7.146 25.474 1.00 57.97 93 GLY A O 1
ATOM 712 N N . GLU A 1 94 ? -30.663 -5.051 25.014 1.00 52.88 94 GLU A N 1
ATOM 713 C CA . GLU A 1 94 ? -31.742 -4.812 24.049 1.00 52.88 94 GLU A CA 1
ATOM 714 C C . GLU A 1 94 ? -31.178 -4.606 22.638 1.00 52.88 94 GLU A C 1
ATOM 716 O O . GLU A 1 94 ? -30.624 -3.570 22.265 1.00 52.88 94 GLU A O 1
ATOM 721 N N . ARG A 1 95 ? -31.329 -5.659 21.836 1.00 63.06 95 ARG A N 1
ATOM 722 C CA . ARG A 1 95 ? -31.060 -5.694 20.402 1.00 63.06 95 ARG A CA 1
ATOM 723 C C . ARG A 1 95 ? -32.094 -4.806 19.707 1.00 63.06 95 ARG A C 1
ATOM 725 O O . ARG A 1 95 ? -33.276 -5.129 19.697 1.00 63.06 95 ARG A O 1
ATOM 732 N N . SER A 1 96 ? -31.668 -3.697 19.115 1.00 44.78 96 SER A N 1
ATOM 733 C CA . SER A 1 96 ? -32.509 -2.907 18.210 1.00 44.78 96 SER A CA 1
ATOM 734 C C . SER A 1 96 ? -31.689 -2.466 17.005 1.00 44.78 96 SER A C 1
ATOM 736 O O . SER A 1 96 ? -31.166 -1.355 16.958 1.00 44.78 96 SER A O 1
ATOM 738 N N . VAL A 1 97 ? -31.568 -3.386 16.047 1.00 50.09 97 VAL A N 1
ATOM 739 C CA . VAL A 1 97 ? -31.462 -3.077 14.617 1.00 50.09 97 VAL A CA 1
ATOM 740 C C . VAL A 1 97 ? -32.507 -3.923 13.911 1.00 50.09 97 VAL A C 1
ATOM 742 O O . VAL A 1 97 ? -32.561 -5.135 14.234 1.00 50.09 97 VAL A O 1
#

Radius of gyration: 24.32 Å; chains: 1; bounding box: 53×24×56 Å

pLDDT: mean 87.6, std 12.89, range [44.78, 97.75]

Foldseek 3Di:
DDKFKWWWKAQPPVGDIDTDTPPPPCPVLDADPVVSHCPRIDGPGMDIDDDDDDPDFAAAPPPRAGPVRADVVGWDDPDSRHTPVVVVVVVPPDDDD

Sequence (97 aa):
MKQHEMYIYQCTECNVIFGVDTTYQDHNHIVCPVCISDESLKDVGCAVAVVTREPAESKCRVCGCTESHACEGGCYWVEPDLCNRCAVAERDGERSV

Secondary structure (DSSP, 8-state):
--EEEEEEEEETTT--EEEEETT-S-GGG---TTTS-STTEEEEEEEEEE--PPPPPP--TTT---SSSPPTT---EEETTEEHHHHHHTTS-----